Protein AF-A0A7V2CNF9-F1 (afdb_monomer_lite)

Secondary structure (DSSP, 8-state):
--PPPTHHHHHHHHHHHTTS-PPP----------HHHHHHHHHHHHHHHHHHHHHHHHHHHHHHHHHHHHHHHHHHHHHHHSS--S---S--TTS-TT--S----HHHHHHHHH-SSPEEEEEPPPB--SSS--EEEEEEEETTEEEEEEEEHHHHHHHHHHHHHHHHHHHHHHHTSPP---

Radius of gyration: 37.61 Å; chains: 1; bounding box: 108×57×98 Å

Foldseek 3Di:
DDDDDPPVVVVVVVVVVVPPDPDPPPPPPPPPPPVVNVVVVVVVVVVVVVVLQVVLVVLVVVQVVLVVVVQVVQLVVCVVVVHFDAAPPDDDPPR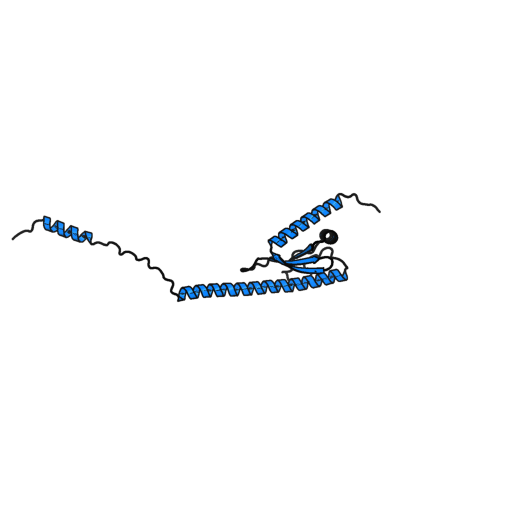PPQFWDFADHPLLRVVQVVDQDWAFGTWTPFRDRPPDAIWIWTWTDHNSHTDTDTDHPVVCVVSVVVSVVVSVVVVCVVVPDDDDDD

Sequence (182 aa):
MSQRPPEVQRELRSRRTRRQASPPPRRPRERRLSGATAATIVGAIALCVLVTWRRDKGEREYYRVSMEACRAQLQERLDRAGFLPPRVYRQPNGWPRSLPQHFIDSAGRLLVDRLPQPVLVAYSQLIRQFLRSHGHYVILLEGKRLTLEWWSGGKVERVWGEQQRLIEELSEQTFSRPPRLP

pLDDT: mean 75.81, std 15.36, range [44.84, 95.56]

Structure (mmCIF, N/CA/C/O backbone):
data_AF-A0A7V2CNF9-F1
#
_entry.id   AF-A0A7V2CNF9-F1
#
loop_
_atom_site.group_PDB
_atom_site.id
_atom_site.type_symbol
_atom_site.label_atom_id
_atom_site.label_alt_id
_atom_site.label_comp_id
_atom_site.label_asym_id
_atom_site.label_entity_id
_atom_site.label_seq_id
_atom_site.pdbx_PDB_ins_code
_atom_site.Cartn_x
_atom_site.Cartn_y
_atom_site.Cartn_z
_atom_site.occupancy
_atom_site.B_iso_or_equiv
_atom_site.auth_seq_id
_atom_site.auth_comp_id
_atom_site.auth_asym_id
_atom_site.auth_atom_id
_atom_site.pdbx_PDB_model_num
ATOM 1 N N . MET A 1 1 ? 88.987 32.307 -59.196 1.00 49.06 1 MET A N 1
ATOM 2 C CA . MET A 1 1 ? 88.363 31.600 -58.053 1.00 49.06 1 MET A CA 1
ATOM 3 C C . MET A 1 1 ? 87.709 32.647 -57.164 1.00 49.06 1 MET A C 1
ATOM 5 O O . MET A 1 1 ? 88.421 33.391 -56.511 1.00 49.06 1 MET A O 1
ATOM 9 N N . SER A 1 2 ? 86.381 32.785 -57.226 1.00 50.47 2 SER A N 1
ATOM 10 C CA . SER A 1 2 ? 85.647 33.871 -56.557 1.00 50.47 2 SER A CA 1
ATOM 11 C C . SER A 1 2 ? 84.876 33.305 -55.366 1.00 50.47 2 SER A C 1
ATOM 13 O O . SER A 1 2 ? 83.872 32.614 -55.545 1.00 50.47 2 SER A O 1
ATOM 15 N N . GLN A 1 3 ? 85.380 33.546 -54.156 1.00 53.72 3 GLN A N 1
ATOM 16 C CA . GLN A 1 3 ? 84.714 33.168 -52.910 1.00 53.72 3 GLN A CA 1
ATOM 17 C C . GLN A 1 3 ? 83.503 34.087 -52.700 1.00 53.72 3 GLN A C 1
ATOM 19 O O . GLN A 1 3 ? 83.633 35.309 -52.706 1.00 53.72 3 GLN A O 1
ATOM 24 N N . ARG A 1 4 ? 82.304 33.504 -52.581 1.00 49.50 4 ARG A N 1
ATOM 25 C CA . ARG A 1 4 ? 81.077 34.267 -52.313 1.00 49.50 4 ARG A CA 1
ATOM 26 C C . ARG A 1 4 ? 81.075 34.762 -50.857 1.00 49.50 4 ARG A C 1
ATOM 28 O O . ARG A 1 4 ? 81.443 33.988 -49.974 1.00 49.50 4 ARG A O 1
ATOM 35 N N . PRO A 1 5 ? 80.639 36.007 -50.603 1.00 56.78 5 PRO A N 1
ATOM 36 C CA . PRO A 1 5 ? 80.685 36.625 -49.283 1.00 56.78 5 PRO A CA 1
ATOM 37 C C . PRO A 1 5 ? 79.762 35.926 -48.259 1.00 56.78 5 PRO A C 1
ATOM 39 O O . PRO A 1 5 ? 78.689 35.430 -48.621 1.00 56.78 5 PRO A O 1
ATOM 42 N N . PRO A 1 6 ? 80.156 35.899 -46.969 1.00 58.78 6 PRO A N 1
ATOM 43 C CA . PRO A 1 6 ? 79.508 35.122 -45.904 1.00 58.78 6 PRO A CA 1
ATOM 44 C C . PRO A 1 6 ? 78.108 35.618 -45.497 1.00 58.78 6 PRO A C 1
ATOM 46 O O . PRO A 1 6 ? 77.385 34.912 -44.790 1.00 58.78 6 PRO A O 1
ATOM 49 N N . GLU A 1 7 ? 77.683 36.794 -45.960 1.00 58.38 7 GLU A N 1
ATOM 50 C CA . GLU A 1 7 ? 76.372 37.362 -45.621 1.00 58.38 7 GLU A CA 1
ATOM 51 C C . GLU A 1 7 ? 75.212 36.669 -46.352 1.00 58.38 7 GLU A C 1
ATOM 53 O O . GLU A 1 7 ? 74.164 36.422 -45.754 1.00 58.38 7 GLU A O 1
ATOM 58 N N . VAL A 1 8 ? 75.428 36.200 -47.587 1.00 56.31 8 VAL A N 1
ATOM 59 C CA . VAL A 1 8 ? 74.383 35.519 -48.380 1.00 56.31 8 VAL A CA 1
ATOM 60 C C . VAL A 1 8 ? 74.044 34.131 -47.808 1.00 56.31 8 VAL A C 1
ATOM 62 O O . VAL A 1 8 ? 72.923 33.637 -47.942 1.00 56.31 8 VAL A O 1
ATOM 65 N N . GLN A 1 9 ? 74.985 33.489 -47.105 1.00 54.22 9 GLN A N 1
ATOM 66 C CA . GLN A 1 9 ? 74.741 32.193 -46.461 1.00 54.22 9 GLN A CA 1
ATOM 67 C C . GLN A 1 9 ? 73.954 32.306 -45.145 1.00 54.22 9 GLN A C 1
ATOM 69 O O . GLN A 1 9 ? 73.241 31.362 -44.783 1.00 54.22 9 GLN A O 1
ATOM 74 N N . ARG A 1 10 ? 74.025 33.446 -44.440 1.00 55.50 10 ARG A N 1
ATOM 75 C CA . ARG A 1 10 ? 73.232 33.675 -43.217 1.00 55.50 10 ARG A CA 1
ATOM 76 C C . ARG A 1 10 ? 71.750 33.892 -43.525 1.00 55.50 10 ARG A C 1
ATOM 78 O O . ARG A 1 10 ? 70.903 33.382 -42.792 1.00 55.50 10 ARG A O 1
ATOM 85 N N . GLU A 1 11 ? 71.427 34.536 -44.642 1.00 54.00 11 GLU A N 1
ATOM 86 C CA . GLU A 1 11 ? 70.037 34.815 -45.023 1.00 54.00 11 GLU A CA 1
ATOM 87 C C . GLU A 1 11 ? 69.278 33.574 -45.534 1.00 54.00 11 GLU A C 1
ATOM 89 O O . GLU A 1 11 ? 68.082 33.400 -45.289 1.00 54.00 11 GLU A O 1
ATOM 94 N N . LEU A 1 12 ? 69.981 32.630 -46.169 1.00 53.31 12 LEU A N 1
ATOM 95 C CA . LEU A 1 12 ? 69.382 31.361 -46.602 1.00 53.31 12 LEU A CA 1
ATOM 96 C C . LEU A 1 12 ? 69.139 30.380 -45.441 1.00 53.31 12 LEU A C 1
ATOM 98 O O . LEU A 1 12 ? 68.253 29.525 -45.537 1.00 53.31 12 LEU A O 1
ATOM 102 N N . ARG A 1 13 ? 69.863 30.511 -44.319 1.00 53.16 13 ARG A N 1
ATOM 103 C CA . ARG A 1 13 ? 69.620 29.703 -43.109 1.00 53.16 13 ARG A CA 1
ATOM 104 C C . ARG A 1 13 ? 68.413 30.188 -42.303 1.00 53.16 13 ARG A C 1
ATOM 106 O O . ARG A 1 13 ? 67.667 29.346 -41.809 1.00 53.16 13 ARG A O 1
ATOM 113 N N . SER A 1 14 ? 68.152 31.495 -42.231 1.00 51.50 14 SER A N 1
ATOM 114 C CA . SER A 1 14 ? 67.004 32.036 -41.479 1.00 51.50 14 SER A CA 1
ATOM 115 C C . SER A 1 14 ? 65.649 31.786 -42.159 1.00 51.50 14 SER A C 1
ATOM 117 O O . SER A 1 14 ? 64.625 31.668 -41.485 1.00 51.50 14 SER A O 1
ATOM 119 N N . ARG A 1 15 ? 65.619 31.607 -43.489 1.00 50.75 15 ARG A N 1
ATOM 120 C CA . ARG A 1 15 ? 64.391 31.219 -44.213 1.00 50.75 15 ARG A CA 1
ATOM 121 C C . ARG A 1 15 ? 64.038 29.735 -44.091 1.00 50.75 15 ARG A C 1
ATOM 123 O O . ARG A 1 15 ? 62.881 29.375 -44.309 1.00 50.75 15 ARG A O 1
ATOM 130 N N . ARG A 1 16 ? 64.989 28.869 -43.722 1.00 49.81 16 ARG A N 1
ATOM 131 C CA . ARG A 1 16 ? 64.749 27.420 -43.592 1.00 49.81 16 ARG A CA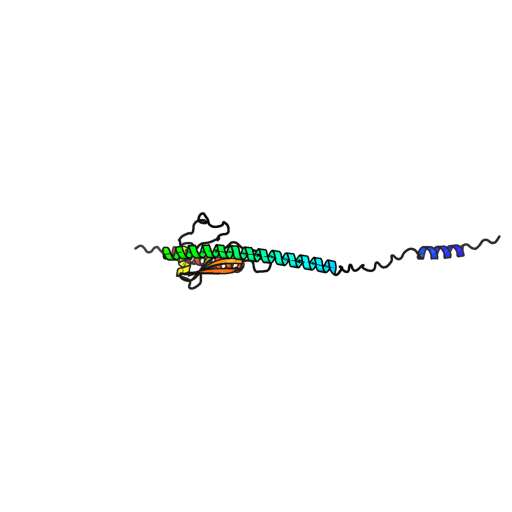 1
ATOM 132 C C . ARG A 1 16 ? 64.220 27.012 -42.216 1.00 49.81 16 ARG A C 1
ATOM 134 O O . ARG A 1 16 ? 63.474 26.045 -42.135 1.00 49.81 16 ARG A O 1
ATOM 141 N N . THR A 1 17 ? 64.512 27.775 -41.164 1.00 51.72 17 THR A N 1
ATOM 142 C CA . THR A 1 17 ? 64.001 27.514 -39.805 1.00 51.72 17 THR A CA 1
ATOM 143 C C . THR A 1 17 ? 62.637 28.146 -39.520 1.00 51.72 17 THR A C 1
ATOM 145 O O . THR A 1 17 ? 61.954 27.711 -38.601 1.00 51.72 17 THR A O 1
ATOM 148 N N . ARG A 1 18 ? 62.155 29.089 -40.345 1.00 48.50 18 ARG A N 1
ATOM 149 C CA . ARG A 1 18 ? 60.800 29.669 -40.200 1.00 48.50 18 ARG A CA 1
ATOM 150 C C . ARG A 1 18 ? 59.683 28.860 -40.879 1.00 48.50 18 ARG A C 1
ATOM 152 O O . ARG A 1 18 ? 58.518 29.235 -40.809 1.00 48.50 18 ARG A O 1
ATOM 159 N N . ARG A 1 19 ? 60.027 27.745 -41.533 1.00 47.88 19 ARG A N 1
ATOM 160 C CA . ARG A 1 19 ? 59.085 26.771 -42.120 1.00 47.88 19 ARG A CA 1
ATOM 161 C C . ARG A 1 19 ? 59.005 25.466 -41.319 1.00 47.88 19 ARG A C 1
ATOM 163 O O . ARG A 1 19 ? 58.589 24.444 -41.853 1.00 47.88 19 ARG A O 1
ATOM 170 N N . GLN A 1 20 ? 59.382 25.483 -40.042 1.00 53.66 20 GLN A N 1
ATOM 171 C CA . GLN A 1 20 ? 59.092 24.381 -39.130 1.00 53.66 20 GLN A CA 1
ATOM 172 C C . GLN A 1 20 ? 57.792 24.658 -38.372 1.00 53.66 20 GLN A C 1
ATOM 174 O O . GLN A 1 20 ? 57.751 25.364 -37.373 1.00 53.66 20 GLN A O 1
ATOM 179 N N . ALA A 1 21 ? 56.736 24.066 -38.930 1.00 57.69 21 ALA A N 1
ATOM 180 C CA . ALA A 1 21 ? 55.603 23.489 -38.223 1.00 57.69 21 ALA A CA 1
ATOM 181 C C . ALA A 1 21 ? 54.823 24.413 -37.277 1.00 57.69 21 ALA A C 1
ATOM 183 O O . ALA A 1 21 ? 54.794 24.218 -36.064 1.00 57.69 21 ALA A O 1
ATOM 184 N N . SER A 1 22 ? 54.028 25.313 -37.854 1.00 55.97 22 SER A N 1
ATOM 185 C CA . SER A 1 22 ? 52.709 25.555 -37.266 1.00 55.97 22 SER A CA 1
ATOM 186 C C . SER A 1 22 ? 51.961 24.211 -37.273 1.00 55.97 22 SER A C 1
ATOM 188 O O . SER A 1 22 ? 51.800 23.641 -38.359 1.00 55.97 22 SER A O 1
ATOM 190 N N . PRO A 1 23 ? 51.548 23.647 -36.120 1.00 64.56 23 PRO A N 1
ATOM 191 C CA . PRO A 1 23 ? 50.702 22.463 -36.136 1.00 64.56 23 PRO A CA 1
ATOM 192 C C . PRO A 1 23 ? 49.441 22.810 -36.940 1.00 64.56 23 PRO A C 1
ATOM 194 O O . PRO A 1 23 ? 48.911 23.913 -36.775 1.00 64.56 23 PRO A O 1
ATOM 197 N N . PRO A 1 24 ? 48.966 21.929 -37.839 1.00 65.88 24 PRO A N 1
ATOM 198 C CA . PRO A 1 24 ? 47.737 22.200 -38.571 1.00 65.88 24 PRO A CA 1
ATOM 199 C C . PRO A 1 24 ? 46.629 22.498 -37.554 1.00 65.88 24 PRO A C 1
ATOM 201 O O . PRO A 1 24 ? 46.595 21.834 -36.509 1.00 65.88 24 PRO A O 1
ATOM 204 N N . PRO A 1 25 ? 45.728 23.467 -37.813 1.00 61.78 25 PRO A N 1
ATOM 205 C CA . PRO A 1 25 ? 44.586 23.680 -36.942 1.00 61.78 25 PRO A CA 1
ATOM 206 C C . PRO A 1 25 ? 43.861 22.341 -36.843 1.00 61.78 25 PRO A C 1
ATOM 208 O O . PRO A 1 25 ? 43.339 21.828 -37.837 1.00 61.78 25 PRO A O 1
ATOM 211 N N . ARG A 1 26 ? 43.896 21.732 -35.651 1.00 57.84 26 ARG A N 1
ATOM 212 C CA . ARG A 1 26 ? 43.083 20.564 -35.331 1.00 57.84 26 ARG A CA 1
ATOM 213 C C . ARG A 1 26 ? 41.650 21.053 -35.435 1.00 57.84 26 ARG A C 1
ATOM 215 O O . ARG A 1 26 ? 41.108 21.576 -34.467 1.00 57.84 26 ARG A O 1
ATOM 222 N N . ARG A 1 27 ? 41.062 20.940 -36.631 1.00 57.28 27 ARG A N 1
ATOM 223 C CA . ARG A 1 27 ? 39.622 21.089 -36.815 1.00 57.28 27 ARG A CA 1
ATOM 224 C C . ARG A 1 27 ? 39.003 20.226 -35.720 1.00 57.28 27 ARG A C 1
ATOM 226 O O . ARG A 1 27 ? 39.379 19.048 -35.653 1.00 57.28 27 ARG A O 1
ATOM 233 N N . PRO A 1 28 ? 38.160 20.778 -34.831 1.00 56.38 28 PRO A N 1
ATOM 234 C CA . PRO A 1 28 ? 37.438 19.949 -33.891 1.00 56.38 28 PRO A CA 1
ATOM 235 C C . PRO A 1 28 ? 36.722 18.923 -34.756 1.00 56.38 28 PRO A C 1
ATOM 237 O O . PRO A 1 28 ? 35.895 19.260 -35.602 1.00 56.38 28 PRO A O 1
ATOM 240 N N . ARG A 1 29 ? 37.173 17.671 -34.658 1.00 56.19 29 ARG A N 1
ATOM 241 C CA . ARG A 1 29 ? 36.546 16.541 -35.321 1.00 56.19 29 ARG A CA 1
ATOM 242 C C . ARG A 1 29 ? 35.253 16.390 -34.542 1.00 56.19 29 ARG A C 1
ATOM 244 O O . ARG A 1 29 ? 35.217 15.659 -33.557 1.00 56.19 29 ARG A O 1
ATOM 251 N N . GLU A 1 30 ? 34.255 17.199 -34.899 1.00 58.31 30 GLU A N 1
ATOM 252 C CA . GLU A 1 30 ? 32.887 17.044 -34.447 1.00 58.31 30 GLU A CA 1
ATOM 253 C C . GLU A 1 30 ? 32.563 15.595 -34.758 1.00 58.31 30 GLU A C 1
ATOM 255 O O . GLU A 1 30 ? 32.386 15.207 -35.916 1.00 58.31 30 GLU A O 1
ATOM 260 N N . ARG A 1 31 ? 32.616 14.756 -33.722 1.00 60.28 31 ARG A N 1
ATOM 261 C CA . ARG A 1 31 ? 32.135 13.388 -33.772 1.00 60.28 31 ARG A CA 1
ATOM 262 C C . ARG A 1 31 ? 30.631 13.526 -33.914 1.00 60.28 31 ARG A C 1
ATOM 264 O O . ARG A 1 31 ? 29.900 13.436 -32.935 1.00 60.28 31 ARG A O 1
ATOM 271 N N . ARG A 1 32 ? 30.182 13.828 -35.132 1.00 59.34 32 ARG A N 1
ATOM 272 C CA . ARG A 1 32 ? 28.796 13.677 -35.533 1.00 59.34 32 ARG A CA 1
ATOM 273 C C . ARG A 1 32 ? 28.531 12.194 -35.360 1.00 59.34 32 ARG A C 1
ATOM 275 O O . ARG A 1 32 ? 28.965 11.385 -36.178 1.00 59.34 32 ARG A O 1
ATOM 282 N N . LEU A 1 33 ? 27.954 11.850 -34.210 1.00 62.28 33 LEU A N 1
ATOM 283 C CA . LEU A 1 33 ? 27.346 10.552 -33.976 1.00 62.28 33 LEU A CA 1
ATOM 284 C C . LEU A 1 33 ? 26.527 10.268 -35.226 1.00 62.28 33 LEU A C 1
ATOM 286 O O . LEU A 1 33 ? 25.683 11.081 -35.611 1.00 62.28 33 LEU A O 1
ATOM 290 N N . SER A 1 34 ? 26.864 9.189 -35.928 1.00 74.50 34 SER A N 1
ATOM 291 C CA . SER A 1 34 ? 26.099 8.815 -37.106 1.00 74.50 34 SER A CA 1
ATOM 292 C C . SER A 1 34 ? 24.642 8.650 -36.673 1.00 74.50 34 SER A C 1
ATOM 294 O O . SER A 1 34 ? 24.368 8.243 -35.539 1.00 74.50 34 SER A O 1
ATOM 296 N N . GLY A 1 35 ? 23.693 8.966 -37.559 1.00 76.56 35 GLY A N 1
ATOM 297 C CA . GLY A 1 35 ? 22.269 8.780 -37.258 1.00 76.56 35 GLY A CA 1
ATOM 298 C C . GLY A 1 35 ? 21.965 7.362 -36.755 1.00 76.56 35 GLY A C 1
ATOM 299 O O . GLY A 1 35 ? 21.107 7.185 -35.899 1.00 76.56 35 GLY A O 1
ATOM 300 N N . ALA A 1 36 ? 22.756 6.373 -37.189 1.00 80.50 36 ALA A N 1
ATOM 301 C CA . ALA A 1 36 ? 22.718 5.005 -36.690 1.00 80.50 36 ALA A CA 1
ATOM 302 C C . ALA A 1 36 ? 23.080 4.885 -35.197 1.00 80.50 36 ALA A C 1
ATOM 304 O O . ALA A 1 36 ? 22.341 4.243 -34.458 1.00 80.50 36 ALA A O 1
ATOM 305 N N . THR A 1 37 ? 24.162 5.512 -34.716 1.00 83.81 37 THR A N 1
ATOM 306 C CA . THR A 1 37 ? 24.515 5.479 -33.283 1.00 83.81 37 THR A CA 1
ATOM 307 C C . THR A 1 37 ? 23.492 6.222 -32.423 1.00 83.81 37 THR A C 1
ATOM 309 O O . THR A 1 37 ? 23.174 5.784 -31.321 1.00 83.81 37 THR A O 1
ATOM 312 N N . ALA A 1 38 ? 22.939 7.331 -32.919 1.00 84.62 38 ALA A N 1
ATOM 313 C CA . ALA A 1 38 ? 21.859 8.022 -32.218 1.00 84.62 38 ALA A CA 1
ATOM 314 C C . ALA A 1 38 ? 20.597 7.142 -32.128 1.00 84.62 38 ALA A C 1
ATOM 316 O O . ALA A 1 38 ? 20.008 7.018 -31.055 1.00 84.62 38 ALA A O 1
ATOM 317 N N . ALA A 1 39 ? 20.225 6.468 -33.221 1.00 89.56 39 ALA A N 1
ATOM 318 C CA . ALA A 1 39 ? 19.080 5.564 -33.258 1.00 89.56 39 ALA A CA 1
ATOM 319 C C . ALA A 1 39 ? 19.249 4.355 -32.324 1.00 89.56 39 ALA A C 1
ATOM 321 O O . ALA A 1 39 ? 18.296 3.984 -31.640 1.00 89.56 39 ALA A O 1
ATOM 322 N N . THR A 1 40 ? 20.448 3.765 -32.233 1.00 92.50 40 THR A N 1
ATOM 323 C CA . THR A 1 40 ? 20.690 2.652 -31.301 1.00 92.50 40 THR A CA 1
ATOM 324 C C . THR A 1 40 ? 20.604 3.089 -29.843 1.00 92.50 40 THR A C 1
ATOM 326 O O . THR A 1 40 ? 20.007 2.374 -29.041 1.00 92.50 40 THR A O 1
ATOM 329 N N . ILE A 1 41 ? 21.127 4.270 -29.495 1.00 93.50 41 ILE A N 1
ATOM 330 C CA . ILE A 1 41 ? 21.009 4.820 -28.136 1.00 93.50 41 I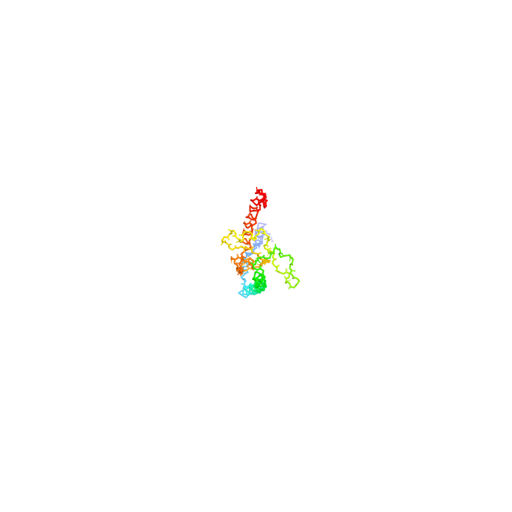LE A CA 1
ATOM 331 C C . ILE A 1 41 ? 19.538 5.048 -27.776 1.00 93.50 41 ILE A C 1
ATOM 333 O O . ILE A 1 41 ? 19.089 4.603 -26.721 1.00 93.50 41 ILE A O 1
ATOM 337 N N . VAL A 1 42 ? 18.768 5.689 -28.658 1.00 94.12 42 VAL A N 1
ATOM 338 C CA . VAL A 1 42 ? 17.335 5.932 -28.428 1.00 94.12 42 VAL A CA 1
ATOM 339 C C . VAL A 1 42 ? 16.569 4.614 -28.305 1.00 94.12 42 VAL A C 1
ATOM 341 O O . VAL A 1 42 ? 15.766 4.462 -27.386 1.00 94.12 42 VAL A O 1
ATOM 344 N N . GLY A 1 43 ? 16.851 3.639 -29.173 1.00 95.56 43 GLY A N 1
ATOM 345 C CA . GLY A 1 43 ? 16.244 2.309 -29.111 1.00 95.56 43 GLY A CA 1
ATOM 346 C C . GLY A 1 43 ? 16.550 1.581 -27.801 1.00 95.56 43 GLY A C 1
ATOM 347 O O . GLY A 1 43 ? 15.646 1.013 -27.190 1.00 95.56 43 GLY A O 1
ATOM 348 N N . ALA A 1 44 ? 17.795 1.652 -27.322 1.00 95.25 44 ALA A N 1
ATOM 349 C CA . ALA A 1 44 ? 18.189 1.069 -26.043 1.00 95.25 44 ALA A CA 1
ATOM 350 C C . ALA A 1 44 ? 17.462 1.733 -24.864 1.00 95.25 44 ALA A C 1
ATOM 352 O O . ALA A 1 44 ? 16.931 1.036 -24.002 1.00 95.25 44 ALA A O 1
ATOM 353 N N . ILE A 1 45 ? 17.370 3.068 -24.847 1.00 94.75 45 ILE A N 1
ATOM 354 C CA . ILE A 1 45 ? 16.627 3.807 -23.814 1.00 94.75 45 ILE A CA 1
ATOM 355 C C . ILE A 1 45 ? 15.145 3.416 -23.836 1.00 94.75 45 ILE A C 1
ATOM 357 O O . ILE A 1 45 ? 14.580 3.106 -22.788 1.00 94.75 45 ILE A O 1
ATOM 361 N N . ALA A 1 46 ? 14.521 3.379 -25.015 1.00 94.00 46 ALA A N 1
ATOM 362 C CA . ALA A 1 46 ? 13.116 3.010 -25.162 1.00 94.00 46 ALA A CA 1
ATOM 363 C C . ALA A 1 46 ? 12.843 1.579 -24.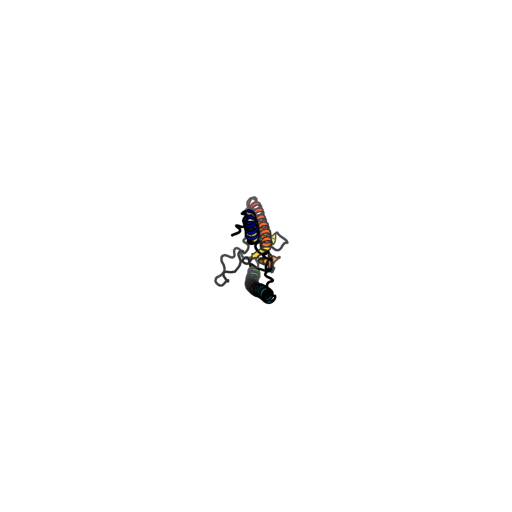676 1.00 94.00 46 ALA A C 1
ATOM 365 O O . ALA A 1 46 ? 11.869 1.346 -23.959 1.00 94.00 46 ALA A O 1
ATOM 366 N N . LEU A 1 47 ? 13.726 0.630 -25.006 1.00 95.44 47 LEU A N 1
ATOM 367 C CA . LEU A 1 47 ? 13.624 -0.746 -24.528 1.00 95.44 47 LEU A CA 1
ATOM 368 C C . LEU A 1 47 ? 13.757 -0.819 -23.002 1.00 95.44 47 LEU A C 1
ATOM 370 O O . LEU A 1 47 ? 12.942 -1.475 -22.355 1.00 95.44 47 LEU A O 1
ATOM 374 N N . CYS A 1 48 ? 14.727 -0.110 -22.419 1.00 93.69 48 CYS A N 1
ATOM 375 C CA . CYS A 1 48 ? 14.891 -0.031 -20.968 1.00 93.69 48 CYS A CA 1
ATOM 376 C C . CYS A 1 48 ? 13.628 0.510 -20.285 1.00 93.69 48 CYS A C 1
ATOM 378 O O . CYS A 1 48 ? 13.146 -0.106 -19.337 1.00 93.69 48 CYS A O 1
ATOM 380 N N . VAL A 1 49 ? 13.057 1.606 -20.794 1.00 91.50 49 VAL A N 1
ATOM 381 C CA . VAL A 1 49 ? 11.813 2.202 -20.274 1.00 91.50 49 VAL A CA 1
ATOM 382 C C . VAL A 1 49 ? 10.631 1.236 -20.397 1.00 91.50 49 VAL A C 1
ATOM 384 O O . VAL A 1 49 ? 9.827 1.118 -19.475 1.00 91.50 49 VAL A O 1
ATOM 387 N N . LEU A 1 50 ? 10.514 0.511 -21.511 1.00 91.94 50 LEU A N 1
ATOM 388 C CA . LEU A 1 50 ? 9.431 -0.453 -21.714 1.00 91.94 50 LEU A CA 1
ATOM 389 C C . LEU A 1 50 ? 9.532 -1.643 -20.749 1.00 91.94 50 LEU A C 1
ATOM 391 O O . LEU A 1 50 ? 8.521 -2.081 -20.194 1.00 91.94 50 LEU A O 1
ATOM 395 N N . VAL A 1 51 ? 10.744 -2.166 -20.547 1.00 92.88 51 VAL A N 1
ATOM 396 C CA . VAL A 1 51 ? 11.002 -3.290 -19.638 1.00 92.88 51 VAL A CA 1
ATOM 397 C C . VAL A 1 51 ? 10.732 -2.884 -18.190 1.00 92.88 51 VAL A C 1
ATOM 399 O O . VAL A 1 51 ? 10.028 -3.614 -17.487 1.00 92.88 51 VAL A O 1
ATOM 402 N N . THR A 1 52 ? 11.215 -1.717 -17.749 1.00 90.50 52 THR A N 1
ATOM 403 C CA . THR A 1 52 ? 10.939 -1.216 -16.392 1.00 90.50 52 THR A CA 1
ATOM 404 C C . THR A 1 52 ? 9.454 -0.952 -16.193 1.00 90.50 52 THR A C 1
ATOM 406 O O . THR A 1 52 ? 8.889 -1.387 -15.195 1.00 90.50 52 THR A O 1
ATOM 409 N N . TRP A 1 53 ? 8.771 -0.362 -17.176 1.00 89.75 53 TRP A N 1
ATOM 410 C CA . TRP A 1 53 ? 7.333 -0.132 -17.083 1.00 89.75 53 TRP A CA 1
ATOM 411 C C . TRP A 1 53 ? 6.526 -1.433 -16.973 1.00 89.75 53 TRP A C 1
ATOM 413 O O . TRP A 1 53 ? 5.608 -1.532 -16.153 1.00 89.75 53 TRP A O 1
ATOM 423 N N . ARG A 1 54 ? 6.860 -2.456 -17.772 1.00 90.81 54 ARG A N 1
ATOM 424 C CA . ARG A 1 54 ? 6.194 -3.765 -17.680 1.00 90.81 54 ARG A CA 1
ATOM 425 C C . ARG A 1 54 ? 6.423 -4.425 -16.326 1.00 90.81 54 ARG A C 1
ATOM 427 O O . ARG A 1 54 ? 5.465 -4.947 -15.754 1.00 90.81 54 ARG A O 1
ATOM 434 N N . ARG A 1 55 ? 7.652 -4.370 -15.809 1.00 89.62 55 ARG A N 1
ATOM 435 C CA . ARG A 1 55 ? 7.985 -4.871 -14.473 1.00 89.62 55 ARG A CA 1
ATOM 436 C C . ARG A 1 55 ? 7.166 -4.157 -13.395 1.00 89.62 55 ARG A C 1
ATOM 438 O O . ARG A 1 55 ? 6.493 -4.826 -12.618 1.00 89.62 55 ARG A O 1
ATOM 445 N N . ASP A 1 56 ? 7.158 -2.826 -13.403 1.00 89.81 56 ASP A N 1
ATOM 446 C CA . ASP A 1 56 ? 6.428 -2.001 -12.432 1.00 89.81 56 ASP A CA 1
ATOM 447 C C . ASP A 1 56 ? 4.925 -2.305 -12.436 1.00 89.81 56 ASP A C 1
ATOM 449 O O . ASP A 1 56 ? 4.287 -2.384 -11.383 1.00 89.81 56 ASP A O 1
ATOM 453 N N . LYS A 1 57 ? 4.342 -2.490 -13.629 1.00 88.50 57 LYS A N 1
ATOM 454 C CA . LYS A 1 57 ? 2.930 -2.860 -13.776 1.00 88.50 57 LYS A CA 1
ATOM 455 C C . LYS A 1 57 ? 2.653 -4.238 -13.170 1.00 88.50 57 LYS A C 1
ATOM 457 O O . LYS A 1 57 ? 1.642 -4.394 -12.490 1.00 88.50 57 LYS A O 1
ATOM 462 N N . GLY A 1 58 ? 3.544 -5.204 -13.399 1.00 88.38 58 GLY A N 1
ATOM 463 C CA . GLY A 1 58 ? 3.448 -6.552 -12.836 1.00 88.38 58 GLY A CA 1
ATOM 464 C C . GLY A 1 58 ? 3.541 -6.560 -11.311 1.00 88.38 58 GLY A C 1
ATOM 465 O O . GLY A 1 58 ? 2.682 -7.143 -10.655 1.00 88.38 58 GLY A O 1
ATOM 466 N N . GLU A 1 59 ? 4.523 -5.857 -10.739 1.00 87.94 59 GLU A N 1
ATOM 467 C CA . GLU A 1 59 ? 4.662 -5.735 -9.282 1.00 87.94 59 GLU A CA 1
ATOM 468 C C . GLU A 1 59 ? 3.418 -5.078 -8.667 1.00 87.94 59 GLU A C 1
ATOM 470 O O . GLU A 1 59 ? 2.843 -5.601 -7.713 1.00 87.94 59 GLU A O 1
ATOM 475 N N . ARG A 1 60 ? 2.932 -3.972 -9.245 1.00 88.81 60 ARG A N 1
ATOM 476 C CA . ARG A 1 60 ? 1.734 -3.287 -8.745 1.00 88.81 60 ARG A CA 1
ATOM 477 C C . ARG A 1 60 ? 0.501 -4.192 -8.760 1.00 88.81 60 ARG A C 1
ATOM 479 O O . ARG A 1 60 ? -0.245 -4.211 -7.787 1.00 88.81 60 ARG A O 1
ATOM 486 N N . GLU A 1 61 ? 0.291 -4.935 -9.840 1.00 90.38 61 GLU A N 1
ATOM 487 C CA . GLU A 1 61 ? -0.840 -5.854 -9.956 1.00 90.38 61 GLU A CA 1
ATOM 488 C C . GLU A 1 61 ? -0.751 -6.996 -8.937 1.00 90.38 61 GLU A C 1
ATOM 490 O O . GLU A 1 61 ? -1.729 -7.285 -8.252 1.00 90.38 61 GLU A O 1
ATOM 495 N N . TYR A 1 62 ? 0.438 -7.578 -8.763 1.00 88.12 62 TYR A N 1
ATOM 496 C CA . TYR A 1 62 ? 0.681 -8.616 -7.763 1.00 88.12 62 TYR A CA 1
ATOM 497 C C . TYR A 1 62 ? 0.318 -8.145 -6.347 1.00 88.12 62 TYR A C 1
ATOM 499 O O . TYR A 1 62 ? -0.396 -8.839 -5.615 1.00 88.12 62 TYR A O 1
ATOM 507 N N . TYR A 1 63 ? 0.764 -6.945 -5.963 1.00 87.25 63 TYR A N 1
ATOM 508 C CA . TYR A 1 63 ? 0.443 -6.386 -4.651 1.00 87.25 63 TYR A CA 1
ATOM 509 C C . TYR A 1 63 ? -1.033 -6.012 -4.522 1.00 87.25 63 TYR A C 1
ATOM 511 O O . TYR A 1 63 ? -1.600 -6.215 -3.451 1.00 87.25 63 TYR A O 1
ATOM 519 N N . ARG A 1 64 ? -1.669 -5.520 -5.594 1.00 90.50 64 ARG A N 1
ATOM 520 C CA . ARG A 1 64 ? -3.109 -5.244 -5.603 1.00 90.50 64 ARG A CA 1
ATOM 521 C C . ARG A 1 64 ? -3.903 -6.502 -5.277 1.00 90.50 64 ARG A C 1
ATOM 523 O O . ARG A 1 64 ? -4.623 -6.507 -4.289 1.00 90.50 64 ARG A O 1
ATOM 530 N N . VAL A 1 65 ? -3.722 -7.566 -6.060 1.00 89.38 65 VAL A N 1
ATOM 531 C CA . VAL A 1 65 ? -4.451 -8.835 -5.894 1.00 89.38 65 VAL A CA 1
ATOM 532 C C . VAL A 1 65 ? -4.196 -9.433 -4.510 1.00 89.38 65 VAL A C 1
ATOM 534 O O . VAL A 1 65 ? -5.127 -9.858 -3.826 1.00 89.38 65 VAL A O 1
ATOM 537 N N . SER A 1 66 ? -2.943 -9.399 -4.048 1.00 85.75 66 SER A N 1
ATOM 538 C CA . SER A 1 66 ? -2.588 -9.876 -2.705 1.00 85.75 66 SER A CA 1
ATOM 539 C C . SER A 1 66 ? -3.318 -9.096 -1.604 1.00 85.75 66 SER A C 1
ATOM 541 O O . SER A 1 66 ? -3.833 -9.686 -0.652 1.00 85.75 66 SER A O 1
ATOM 543 N N . MET A 1 67 ? -3.398 -7.770 -1.733 1.00 86.38 67 MET A N 1
ATOM 544 C CA . MET A 1 67 ? -4.090 -6.916 -0.768 1.00 86.38 67 MET A CA 1
ATOM 545 C C . MET A 1 67 ? -5.619 -6.995 -0.887 1.00 86.38 67 MET A C 1
ATOM 547 O O . MET A 1 67 ? -6.307 -6.850 0.120 1.00 86.38 67 MET A O 1
ATOM 551 N N . GLU A 1 68 ? -6.170 -7.279 -2.068 1.00 88.50 68 GLU A N 1
ATOM 552 C CA . GLU A 1 68 ? -7.600 -7.559 -2.254 1.00 88.50 68 GLU A CA 1
ATOM 553 C C . GLU A 1 68 ? -8.019 -8.832 -1.514 1.00 88.50 68 GLU A C 1
ATOM 555 O O . GLU A 1 68 ? -9.012 -8.812 -0.783 1.00 88.50 68 GLU A O 1
ATOM 560 N N . ALA A 1 69 ? -7.236 -9.909 -1.631 1.00 85.44 69 ALA A N 1
ATOM 561 C CA . ALA A 1 69 ? -7.467 -11.143 -0.881 1.00 85.44 69 ALA A CA 1
ATOM 562 C C . ALA A 1 69 ? -7.397 -10.900 0.635 1.00 85.44 69 ALA A C 1
ATOM 564 O O . ALA A 1 69 ? -8.250 -11.363 1.393 1.00 85.44 69 ALA A O 1
ATOM 565 N N . CYS A 1 70 ? -6.414 -10.110 1.069 1.00 83.75 70 CYS A N 1
ATOM 566 C CA . CYS A 1 70 ? -6.264 -9.687 2.455 1.00 83.75 70 CYS A CA 1
ATOM 567 C C . CYS A 1 70 ? -7.500 -8.919 2.956 1.00 83.75 70 CYS A C 1
ATOM 569 O O . CYS A 1 70 ? -8.093 -9.291 3.969 1.00 83.75 70 CYS A O 1
ATOM 571 N N . ARG A 1 71 ? -7.942 -7.898 2.209 1.00 88.12 71 ARG A N 1
ATOM 572 C CA . ARG A 1 71 ? -9.149 -7.112 2.503 1.00 88.12 71 ARG A CA 1
ATOM 573 C C . ARG A 1 71 ? -10.386 -7.996 2.622 1.00 88.12 71 ARG A C 1
ATOM 575 O O . ARG A 1 71 ? -11.148 -7.825 3.566 1.00 88.12 71 ARG A O 1
ATOM 582 N N . ALA A 1 72 ? -10.579 -8.933 1.694 1.00 87.06 72 ALA A N 1
ATOM 583 C CA . ALA A 1 72 ? -11.728 -9.835 1.705 1.00 87.06 72 ALA A CA 1
ATOM 584 C C . ALA A 1 72 ? -11.751 -10.716 2.964 1.00 87.06 72 ALA A C 1
ATOM 586 O O . ALA A 1 72 ? -12.773 -10.788 3.641 1.00 87.06 72 ALA A O 1
ATOM 587 N N . GLN A 1 73 ? -10.613 -11.310 3.335 1.00 83.88 73 GLN A N 1
ATOM 588 C CA . GLN A 1 73 ? -10.509 -12.119 4.556 1.00 83.88 73 GLN A CA 1
ATOM 589 C C . GLN A 1 73 ? -10.752 -11.297 5.828 1.00 83.88 73 GLN A C 1
ATOM 591 O O . GLN A 1 73 ? -11.340 -11.787 6.791 1.00 83.88 73 GLN A O 1
ATOM 596 N N . LEU A 1 74 ? -10.298 -10.044 5.860 1.00 80.75 74 LEU A N 1
ATOM 597 C CA . LEU A 1 74 ? -10.551 -9.154 6.992 1.00 80.75 74 LEU A CA 1
ATOM 598 C C . LEU A 1 74 ? -12.012 -8.735 7.074 1.00 80.75 74 LEU A C 1
ATOM 600 O O . LEU A 1 74 ? -12.548 -8.692 8.175 1.00 80.75 74 LEU A O 1
ATOM 604 N N . GLN A 1 75 ? -12.644 -8.451 5.934 1.00 86.25 75 GLN A N 1
ATOM 605 C CA . GLN A 1 75 ? -14.064 -8.122 5.882 1.00 86.25 75 GLN A CA 1
ATOM 606 C C . GLN A 1 75 ? -14.888 -9.298 6.399 1.00 86.25 75 GLN A C 1
ATOM 608 O O . GLN A 1 75 ? -15.717 -9.122 7.277 1.00 86.25 75 GLN A O 1
ATOM 613 N N . GLU A 1 76 ? -14.574 -10.518 5.971 1.00 84.25 76 GLU A N 1
ATOM 614 C CA . GLU A 1 76 ? -15.239 -11.715 6.478 1.00 84.25 76 GLU A CA 1
ATOM 615 C C . GLU A 1 76 ? -15.066 -11.879 7.999 1.00 84.25 76 GLU A C 1
ATOM 617 O O . GLU A 1 76 ? -16.011 -12.224 8.709 1.00 84.25 76 GLU A O 1
ATOM 622 N N . ARG A 1 77 ? -13.871 -11.600 8.535 1.00 80.75 77 ARG A N 1
ATOM 623 C CA . ARG A 1 77 ? -13.638 -11.624 9.989 1.00 80.75 77 ARG A CA 1
ATOM 624 C C . ARG A 1 77 ? -14.419 -10.534 10.720 1.00 80.75 77 ARG A C 1
ATOM 626 O O . ARG A 1 77 ? -14.955 -10.820 11.788 1.00 80.75 77 ARG A O 1
ATOM 633 N N . LEU A 1 78 ? -14.485 -9.326 10.159 1.00 81.25 78 LEU A N 1
ATOM 634 C CA . LEU A 1 78 ? -15.303 -8.226 10.676 1.00 81.25 78 LEU A CA 1
ATOM 635 C C . LEU A 1 78 ? -16.779 -8.611 10.726 1.00 81.25 78 LEU A C 1
ATOM 637 O O . LEU A 1 78 ? -17.423 -8.410 11.752 1.00 81.25 78 LEU A O 1
ATOM 641 N N . ASP A 1 79 ? -17.286 -9.200 9.647 1.00 83.56 79 ASP A N 1
ATOM 642 C CA . ASP A 1 79 ? -18.691 -9.567 9.505 1.00 83.56 79 ASP A CA 1
ATOM 643 C C . ASP A 1 79 ? -19.070 -10.692 10.479 1.00 83.56 79 ASP A C 1
ATOM 645 O O . ASP A 1 79 ? -20.112 -10.623 11.127 1.00 83.56 79 ASP A O 1
ATOM 649 N N . ARG A 1 80 ? -18.201 -11.701 10.654 1.00 80.06 80 ARG A N 1
ATOM 650 C CA . ARG A 1 80 ? -18.435 -12.807 11.601 1.00 80.06 80 ARG A CA 1
ATOM 651 C C . ARG A 1 80 ? -18.322 -12.385 13.065 1.00 80.06 80 ARG A C 1
ATOM 653 O O . ARG A 1 80 ? -19.110 -12.836 13.888 1.00 80.06 80 ARG A O 1
ATOM 660 N N . ALA A 1 81 ? -17.312 -11.585 13.409 1.00 74.12 81 ALA A N 1
ATOM 661 C CA . ALA A 1 81 ? -17.067 -11.170 14.792 1.00 74.12 81 ALA A CA 1
ATOM 662 C C . ALA A 1 81 ? -17.907 -9.951 15.205 1.00 74.12 81 ALA A C 1
ATOM 664 O O . ALA A 1 81 ? -17.905 -9.576 16.376 1.00 74.12 81 ALA A O 1
ATOM 665 N N . GLY A 1 82 ? -18.568 -9.295 14.245 1.00 69.06 82 GLY A N 1
ATOM 666 C CA . GLY A 1 82 ? -19.251 -8.018 14.433 1.00 69.06 82 GLY A CA 1
ATOM 667 C C . GLY A 1 82 ? -18.310 -6.847 14.741 1.00 69.06 82 GLY A C 1
ATOM 668 O O . GLY A 1 82 ? -18.794 -5.766 15.073 1.00 69.06 82 GLY A O 1
ATOM 669 N N . PHE A 1 83 ? -16.984 -7.046 14.680 1.00 67.88 83 PHE A N 1
ATOM 670 C CA . PHE A 1 83 ? -15.994 -6.053 15.097 1.00 67.88 83 PHE A CA 1
ATOM 671 C C . PHE A 1 83 ? -14.568 -6.349 14.601 1.00 67.88 83 PHE A C 1
ATOM 673 O O . PHE A 1 83 ? -14.225 -7.491 14.285 1.00 67.88 83 PHE A O 1
ATOM 680 N N . LEU A 1 84 ? -13.722 -5.306 14.539 1.00 66.25 84 LEU A N 1
ATOM 681 C CA . LEU A 1 84 ? -12.290 -5.404 14.190 1.00 66.25 84 LEU A CA 1
ATOM 682 C C . LEU A 1 84 ? -11.592 -6.402 15.109 1.00 66.25 84 LEU A C 1
ATOM 684 O O . LEU A 1 84 ? -11.869 -6.317 16.286 1.00 66.25 84 LEU A O 1
ATOM 688 N N . PRO A 1 85 ? -10.684 -7.294 14.675 1.00 58.16 85 PRO A N 1
ATOM 689 C CA . PRO A 1 85 ? -9.959 -8.217 15.566 1.00 58.16 85 PRO A CA 1
ATOM 690 C C . PRO A 1 85 ? -8.937 -7.513 16.503 1.00 58.16 85 PRO A C 1
ATOM 692 O O . PRO A 1 85 ? -8.490 -6.423 16.164 1.00 58.16 85 PRO A O 1
ATOM 695 N N . PRO A 1 86 ? -8.592 -8.062 17.701 1.00 53.44 86 PRO A N 1
ATOM 696 C CA . PRO A 1 86 ? -7.966 -7.264 18.788 1.00 53.44 86 PRO A CA 1
ATOM 697 C C . PRO A 1 86 ? -6.502 -6.985 18.610 1.00 53.44 86 PRO A C 1
ATOM 699 O O . PRO A 1 86 ? -5.999 -5.975 19.083 1.00 53.44 86 PRO A O 1
ATOM 702 N N . ARG A 1 87 ? -5.858 -7.922 17.940 1.00 55.22 87 ARG A N 1
ATOM 703 C CA . ARG A 1 87 ? -4.481 -7.924 17.499 1.00 55.22 87 ARG A CA 1
ATOM 704 C C . ARG A 1 87 ? -4.463 -8.992 16.431 1.00 55.22 87 ARG A C 1
ATOM 706 O O . ARG A 1 87 ? -4.726 -10.158 16.734 1.00 55.22 87 ARG A O 1
ATOM 713 N N . VAL A 1 88 ? -4.174 -8.629 15.190 1.00 48.78 88 VAL A N 1
ATOM 714 C CA . VAL A 1 88 ? -3.790 -9.654 14.220 1.00 48.78 88 VAL A CA 1
ATOM 715 C C . VAL A 1 88 ? -2.316 -9.934 14.482 1.00 48.78 88 VAL A C 1
ATOM 717 O O . VAL A 1 88 ? -1.425 -9.321 13.903 1.00 48.78 88 VAL A O 1
ATOM 720 N N . TYR A 1 89 ? -2.068 -10.825 15.445 1.00 44.84 89 TYR A N 1
ATOM 721 C CA . TYR A 1 89 ? -0.770 -11.470 15.599 1.00 44.84 89 TYR A CA 1
ATOM 722 C C . TYR A 1 89 ? -0.361 -12.077 14.257 1.00 44.84 89 TYR A C 1
ATOM 724 O O . TYR A 1 89 ? -1.211 -12.677 13.604 1.00 44.84 89 TYR A O 1
ATOM 732 N N . ARG A 1 90 ? 0.924 -11.885 13.907 1.00 48.44 90 ARG A N 1
ATOM 733 C CA . ARG A 1 90 ? 1.745 -12.579 12.892 1.00 48.44 90 ARG A CA 1
ATOM 734 C C . ARG A 1 90 ? 0.976 -13.195 11.721 1.00 48.44 90 ARG A C 1
ATOM 736 O O . ARG A 1 90 ? 0.212 -14.126 11.938 1.00 48.44 90 ARG A O 1
ATOM 743 N N . GLN A 1 91 ? 1.306 -12.746 10.499 1.00 51.31 91 GLN A N 1
ATOM 744 C CA . GLN A 1 91 ? 0.982 -13.393 9.213 1.00 51.31 91 GLN A CA 1
ATOM 745 C C . GLN A 1 91 ? 0.472 -14.834 9.413 1.00 51.31 91 GLN A C 1
ATOM 747 O O . GLN A 1 91 ? 1.283 -15.705 9.741 1.00 51.31 91 GLN A O 1
ATOM 752 N N . PRO A 1 92 ? -0.848 -15.087 9.299 1.00 48.41 92 PRO A N 1
ATOM 753 C CA . PRO A 1 92 ? -1.376 -16.439 9.384 1.00 48.41 92 PRO A CA 1
ATOM 754 C C . PRO A 1 92 ? -0.598 -17.333 8.420 1.00 48.41 92 PRO A C 1
ATOM 756 O O . PRO A 1 92 ? -0.298 -16.906 7.301 1.00 48.41 92 PRO A O 1
ATOM 759 N N . ASN A 1 93 ? -0.254 -18.550 8.843 1.00 49.25 93 ASN A N 1
ATOM 760 C CA . ASN A 1 93 ? 0.444 -19.510 7.988 1.00 49.25 93 ASN A CA 1
ATOM 761 C C . ASN A 1 93 ? -0.261 -19.585 6.619 1.00 49.25 93 ASN A C 1
ATOM 763 O O . ASN A 1 93 ? -1.448 -19.899 6.555 1.00 49.25 93 ASN A O 1
ATOM 767 N N . GLY A 1 94 ? 0.454 -19.238 5.543 1.00 54.00 94 GLY A N 1
ATOM 768 C CA . GLY A 1 94 ? -0.083 -19.183 4.175 1.00 54.00 94 GLY A CA 1
ATOM 769 C C . GLY A 1 94 ? -0.234 -17.781 3.572 1.00 54.00 94 GLY A C 1
ATOM 770 O O . GLY A 1 94 ? -0.508 -17.665 2.381 1.00 54.00 94 GLY A O 1
ATOM 771 N N . TRP A 1 95 ? -0.020 -16.709 4.338 1.00 56.75 95 TRP A N 1
ATOM 772 C CA . TRP A 1 95 ? 0.032 -15.353 3.787 1.00 56.75 95 TRP A CA 1
ATOM 773 C C . TRP A 1 95 ? 1.386 -15.127 3.089 1.00 56.75 95 TRP A C 1
ATOM 775 O O . TRP A 1 95 ? 2.423 -15.393 3.705 1.00 56.75 95 TRP A O 1
ATOM 785 N N . PRO A 1 96 ? 1.440 -14.661 1.822 1.00 54.12 96 PRO A N 1
ATOM 786 C CA . PRO A 1 96 ? 2.710 -14.323 1.191 1.00 54.12 96 PRO A CA 1
ATOM 787 C C . PRO A 1 96 ? 3.501 -13.341 2.062 1.00 54.12 96 PRO A C 1
ATOM 789 O O . PRO A 1 96 ? 2.946 -12.372 2.573 1.00 54.12 96 PRO A O 1
ATOM 792 N N . ARG A 1 97 ? 4.814 -13.571 2.217 1.00 58.16 97 ARG A N 1
ATOM 793 C CA . ARG A 1 97 ? 5.716 -12.754 3.064 1.00 58.16 97 ARG A CA 1
ATOM 794 C C . ARG A 1 97 ? 5.663 -11.249 2.759 1.00 58.16 97 ARG A C 1
ATOM 796 O O . ARG A 1 97 ? 6.078 -10.444 3.585 1.00 58.16 97 ARG A O 1
ATOM 803 N N . SER A 1 98 ? 5.139 -10.884 1.591 1.00 55.84 98 SER A N 1
ATOM 804 C CA . SER A 1 98 ? 4.888 -9.524 1.115 1.00 55.84 98 SER A CA 1
ATOM 805 C C . SER A 1 98 ? 3.651 -8.828 1.728 1.00 55.84 98 SER A C 1
ATOM 807 O O . SER A 1 98 ? 3.354 -7.699 1.339 1.00 55.84 98 SER A O 1
ATOM 809 N N . LEU A 1 99 ? 2.919 -9.472 2.650 1.00 61.16 99 LEU A N 1
ATOM 810 C CA . LEU A 1 99 ? 1.673 -8.980 3.271 1.00 61.16 99 LEU A CA 1
ATOM 811 C C . LEU A 1 99 ? 1.884 -8.182 4.583 1.00 61.16 99 LEU A C 1
ATOM 813 O O . LEU A 1 99 ? 2.967 -8.248 5.170 1.00 61.16 99 LEU A O 1
ATOM 817 N N . PRO A 1 100 ? 0.874 -7.387 5.006 1.00 61.06 100 PRO A N 1
ATOM 818 C CA . PRO A 1 100 ? 1.029 -5.973 5.344 1.00 61.06 100 PRO A CA 1
ATOM 819 C C . PRO A 1 100 ? 1.587 -5.707 6.739 1.00 61.06 100 PRO A C 1
ATOM 821 O O . PRO A 1 100 ? 1.514 -6.541 7.639 1.00 61.06 100 PRO A O 1
ATOM 824 N N . GLN A 1 101 ? 2.129 -4.498 6.897 1.00 66.69 101 GLN A N 1
ATOM 825 C CA . GLN A 1 101 ? 2.852 -4.088 8.099 1.00 66.69 101 GLN A CA 1
ATOM 826 C C . GLN A 1 101 ? 1.957 -3.749 9.290 1.00 66.69 101 GLN A C 1
ATOM 828 O O . GLN A 1 101 ? 2.476 -3.722 10.400 1.00 66.69 101 GLN A O 1
ATOM 833 N N . HIS A 1 102 ? 0.646 -3.539 9.121 1.00 58.91 102 HIS A N 1
ATOM 834 C CA . HIS A 1 102 ? -0.204 -3.285 10.283 1.00 58.91 102 HIS A CA 1
ATOM 835 C C . HIS A 1 102 ? -1.635 -3.788 10.171 1.00 58.91 102 HIS A C 1
ATOM 837 O O . HIS A 1 102 ? -2.160 -3.973 9.084 1.00 58.91 102 HIS A O 1
ATOM 843 N N . PHE A 1 103 ? -2.212 -4.029 11.344 1.00 65.00 103 PHE A N 1
ATOM 844 C CA . PHE A 1 103 ? -3.609 -4.310 11.631 1.00 65.00 103 PHE A CA 1
ATOM 845 C C . PHE A 1 103 ? -3.871 -3.737 13.018 1.00 65.00 103 PHE A C 1
ATOM 847 O O . PHE A 1 103 ? -3.242 -4.170 13.981 1.00 65.00 103 PHE A O 1
ATOM 854 N N . ILE A 1 104 ? -4.724 -2.720 13.070 1.00 65.69 104 ILE A N 1
ATOM 855 C CA . ILE A 1 104 ? -5.136 -1.935 14.243 1.00 65.69 104 ILE A CA 1
ATOM 856 C C . ILE A 1 104 ? -5.211 -2.738 15.560 1.00 65.69 104 ILE A C 1
ATOM 858 O O . ILE A 1 104 ? -5.719 -3.860 15.592 1.00 65.69 104 ILE A O 1
ATOM 862 N N . ASP A 1 105 ? -4.738 -2.131 16.652 1.00 67.00 105 ASP A N 1
ATOM 863 C CA . ASP A 1 105 ? -4.845 -2.660 18.014 1.00 67.00 105 ASP A CA 1
ATOM 864 C C . ASP A 1 105 ? -6.129 -2.194 18.734 1.00 67.00 105 ASP A C 1
ATOM 866 O O . ASP A 1 105 ? -6.995 -1.522 18.169 1.00 67.00 105 ASP A O 1
ATOM 870 N N . SER A 1 106 ? -6.280 -2.553 20.012 1.00 67.06 106 SER A N 1
ATOM 871 C CA . SER A 1 106 ? -7.429 -2.142 20.826 1.00 67.06 106 SER A CA 1
ATOM 872 C C . SER A 1 106 ? -7.628 -0.624 20.906 1.00 67.06 106 SER A C 1
ATOM 874 O O . SER A 1 106 ? -8.769 -0.191 21.049 1.00 67.06 106 SER A O 1
ATOM 876 N N . ALA A 1 107 ? -6.567 0.178 20.798 1.00 67.56 107 ALA A N 1
ATOM 877 C CA . ALA A 1 107 ? -6.659 1.632 20.854 1.00 67.56 107 ALA A CA 1
ATOM 878 C C . ALA A 1 107 ? -7.045 2.230 19.492 1.00 67.56 107 ALA A C 1
ATOM 880 O O . ALA A 1 107 ? -7.916 3.096 19.425 1.00 67.56 107 ALA A O 1
ATOM 881 N N . GLY A 1 108 ? -6.513 1.694 18.391 1.00 70.69 108 GLY A N 1
ATOM 882 C CA . GLY A 1 108 ? -6.941 2.092 17.049 1.00 70.69 108 GLY A CA 1
ATOM 883 C C . GLY A 1 108 ? -8.412 1.750 16.756 1.00 70.69 108 GLY A C 1
ATOM 884 O O . GLY A 1 108 ? -9.051 2.425 15.954 1.00 70.69 108 GLY A O 1
ATOM 885 N N . ARG A 1 109 ? -9.006 0.768 17.450 1.00 74.12 109 ARG A N 1
ATOM 886 C CA . ARG A 1 109 ? -10.463 0.532 17.396 1.00 74.12 109 ARG A CA 1
ATOM 887 C C . ARG A 1 109 ? -11.274 1.652 18.032 1.00 74.12 109 ARG A C 1
ATOM 889 O O . ARG A 1 109 ? -12.278 2.061 17.466 1.00 74.12 109 ARG A O 1
ATOM 896 N N . LEU A 1 110 ? -10.839 2.149 19.190 1.00 73.81 110 LEU A N 1
ATOM 897 C CA . LEU A 1 110 ? -11.501 3.289 19.827 1.00 73.81 110 LEU A CA 1
ATOM 898 C C . LEU A 1 110 ? -11.467 4.508 18.906 1.00 73.81 110 LEU A C 1
ATOM 900 O O . LEU A 1 110 ? -12.423 5.275 18.871 1.00 73.81 110 LEU A O 1
ATOM 904 N N . LEU A 1 111 ? -10.396 4.656 18.125 1.00 78.81 111 LEU A N 1
ATOM 905 C CA . LEU A 1 111 ? -10.312 5.672 17.083 1.00 78.81 111 LEU A CA 1
ATOM 906 C C . LEU A 1 111 ? -11.373 5.512 15.999 1.00 78.81 111 LEU A C 1
ATOM 908 O O . LEU A 1 111 ? -11.974 6.507 15.616 1.00 78.81 111 LEU A O 1
ATOM 912 N N . VAL A 1 112 ? -11.620 4.290 15.529 1.00 80.06 112 VAL A N 1
ATOM 913 C CA . VAL A 1 112 ? -12.659 4.010 14.522 1.00 80.06 112 VAL A CA 1
ATOM 914 C C . VAL A 1 112 ? -14.038 4.428 15.024 1.00 80.06 112 VAL A C 1
ATOM 916 O O . VAL A 1 112 ? -14.806 5.017 14.273 1.00 80.06 112 VAL A O 1
ATOM 919 N N . ASP A 1 113 ? -14.339 4.173 16.297 1.00 78.00 113 ASP A N 1
ATOM 920 C CA . ASP A 1 113 ? -15.630 4.550 16.884 1.00 78.00 113 ASP A CA 1
ATOM 921 C C . ASP A 1 113 ? -15.752 6.065 17.130 1.00 78.00 113 ASP A C 1
ATOM 923 O O . ASP A 1 113 ? -16.856 6.599 17.238 1.00 78.00 113 ASP A O 1
ATOM 927 N N . ARG A 1 114 ? -14.622 6.770 17.262 1.00 78.69 114 ARG A N 1
ATOM 928 C CA . ARG A 1 114 ? -14.560 8.195 17.630 1.00 78.69 114 ARG A CA 1
ATOM 929 C C . ARG A 1 114 ? -14.389 9.123 16.435 1.00 78.69 114 ARG A C 1
ATOM 931 O O . ARG A 1 114 ? -14.787 10.284 16.527 1.00 78.69 114 ARG A O 1
ATOM 938 N N . LEU A 1 115 ? -13.767 8.656 15.356 1.00 79.25 115 LEU A N 1
ATOM 939 C CA . LEU A 1 115 ? -13.477 9.470 14.187 1.00 79.25 115 LEU A CA 1
ATOM 940 C C . LEU A 1 115 ? -14.479 9.205 13.061 1.00 79.25 115 LEU A C 1
ATOM 942 O O . LEU A 1 115 ? -14.692 8.058 12.680 1.00 79.25 115 LEU A O 1
ATOM 946 N N . PRO A 1 116 ? -15.020 10.262 12.433 1.00 77.00 116 PRO A N 1
ATOM 947 C CA . PRO A 1 116 ? -15.844 10.121 11.236 1.00 77.00 116 PRO A CA 1
ATOM 948 C C . PRO A 1 116 ? -15.019 9.811 9.974 1.00 77.00 116 PRO A C 1
ATOM 950 O O . PRO A 1 116 ? -15.586 9.656 8.897 1.00 77.00 116 PRO A O 1
ATOM 953 N N . GLN A 1 117 ? -13.687 9.781 10.074 1.00 84.62 117 GLN A N 1
ATOM 954 C CA . GLN A 1 117 ? -12.777 9.623 8.941 1.00 84.62 117 GLN A CA 1
ATOM 955 C C . GLN A 1 117 ? -12.313 8.166 8.791 1.00 84.62 117 GLN A C 1
ATOM 957 O O . GLN A 1 117 ? -12.189 7.467 9.799 1.00 84.62 117 GLN A O 1
ATOM 962 N N . PRO A 1 118 ? -11.989 7.713 7.564 1.00 87.06 118 PRO A N 1
ATOM 963 C CA . PRO A 1 118 ? -11.443 6.380 7.346 1.00 87.06 118 PRO A CA 1
ATOM 964 C C . PRO A 1 118 ? -10.135 6.162 8.114 1.00 87.06 118 PRO A C 1
ATOM 966 O O . PRO A 1 118 ? -9.203 6.964 8.017 1.00 87.06 118 PRO A O 1
ATOM 969 N N . VAL A 1 119 ? -10.040 5.051 8.843 1.00 88.81 119 VAL A N 1
ATOM 970 C CA . VAL A 1 119 ? -8.846 4.702 9.626 1.00 88.81 119 VAL A CA 1
ATOM 971 C C . VAL A 1 119 ? -7.958 3.759 8.823 1.00 88.81 119 VAL A C 1
ATOM 973 O O . VAL A 1 119 ? -8.447 2.843 8.161 1.00 88.81 119 VAL A O 1
ATOM 976 N N . LEU A 1 120 ? -6.642 3.971 8.869 1.00 89.56 120 LEU A N 1
ATOM 977 C CA . LEU A 1 120 ? -5.678 3.136 8.165 1.00 89.56 120 LEU A CA 1
ATOM 978 C C . LEU A 1 120 ? -5.508 1.850 8.966 1.00 89.56 120 LEU A C 1
ATOM 980 O O . LEU A 1 120 ? -4.995 1.848 10.080 1.00 89.56 120 LEU A O 1
ATOM 984 N N . VAL A 1 121 ? -5.961 0.746 8.385 1.00 86.44 121 VAL A N 1
ATOM 985 C CA . VAL A 1 121 ? -5.930 -0.560 9.041 1.00 86.44 121 VAL A CA 1
ATOM 986 C C . VAL A 1 121 ? -4.620 -1.260 8.741 1.00 86.44 121 VAL A C 1
ATOM 988 O O . VAL A 1 121 ? -4.002 -1.804 9.650 1.00 86.44 121 VAL A O 1
ATOM 991 N N . ALA A 1 122 ? -4.230 -1.258 7.465 1.00 86.62 122 ALA A N 1
ATOM 992 C CA . ALA A 1 122 ? -3.093 -2.006 6.954 1.00 86.62 122 ALA A CA 1
ATOM 993 C C . ALA A 1 122 ? -2.505 -1.361 5.707 1.00 86.62 122 ALA A C 1
ATOM 995 O O . ALA A 1 122 ? -3.199 -0.661 4.975 1.00 86.62 122 ALA A O 1
ATOM 996 N N . TYR A 1 123 ? -1.244 -1.659 5.408 1.00 88.81 123 TYR A N 1
ATOM 997 C CA . TYR A 1 123 ? -0.618 -1.257 4.153 1.00 88.81 123 TYR A CA 1
ATOM 998 C C . TYR A 1 123 ? 0.476 -2.236 3.714 1.00 88.81 123 TYR A C 1
ATOM 1000 O O . TYR A 1 123 ? 1.123 -2.888 4.539 1.00 88.81 123 TYR A O 1
ATOM 1008 N N . SER A 1 124 ? 0.662 -2.370 2.400 1.00 87.88 124 SER A N 1
ATOM 1009 C CA . SER A 1 124 ? 1.688 -3.221 1.790 1.00 87.88 124 SER A CA 1
ATOM 1010 C C . SER A 1 124 ? 3.100 -2.694 2.054 1.00 87.88 124 SER A C 1
ATOM 1012 O O . SER A 1 124 ? 3.288 -1.561 2.485 1.00 87.88 124 SER A O 1
ATOM 1014 N N . GLN A 1 125 ? 4.128 -3.464 1.696 1.00 85.38 125 GLN A N 1
ATOM 1015 C CA . GLN A 1 125 ? 5.487 -2.917 1.593 1.00 85.38 125 GLN A CA 1
ATOM 1016 C C . GLN A 1 125 ? 5.565 -1.798 0.535 1.00 85.38 125 GLN A C 1
ATOM 1018 O O . GLN A 1 125 ? 4.677 -1.685 -0.317 1.00 85.38 125 GLN A O 1
ATOM 1023 N N . LEU A 1 126 ? 6.618 -0.973 0.602 1.00 87.81 126 LEU A N 1
ATOM 1024 C CA . LEU A 1 126 ? 6.865 0.096 -0.369 1.00 87.81 126 LEU A CA 1
ATOM 1025 C C . LEU A 1 126 ? 7.165 -0.500 -1.746 1.00 87.81 126 LEU A C 1
ATOM 1027 O O . LEU A 1 126 ? 8.170 -1.184 -1.938 1.00 87.81 126 LEU A O 1
ATOM 1031 N N . ILE A 1 127 ? 6.323 -0.178 -2.719 1.00 88.00 127 ILE A N 1
ATOM 1032 C CA . ILE A 1 127 ? 6.457 -0.624 -4.103 1.00 88.00 127 ILE A CA 1
ATOM 1033 C C . ILE A 1 127 ? 7.162 0.482 -4.886 1.00 88.00 127 ILE A C 1
ATOM 1035 O O . ILE A 1 127 ? 6.616 1.572 -5.095 1.00 88.00 127 ILE A O 1
ATOM 1039 N N . ARG A 1 128 ? 8.396 0.205 -5.309 1.00 85.44 128 ARG A N 1
ATOM 1040 C CA . ARG A 1 128 ? 9.243 1.159 -6.030 1.00 85.44 128 ARG A CA 1
ATOM 1041 C C . ARG A 1 128 ? 8.952 1.103 -7.529 1.00 85.44 128 ARG A C 1
ATOM 1043 O O . ARG A 1 128 ? 9.369 0.174 -8.198 1.00 85.44 128 ARG A O 1
ATOM 1050 N N . GLN A 1 129 ? 8.254 2.110 -8.045 1.00 83.88 129 GLN A N 1
ATOM 1051 C CA . GLN A 1 129 ? 8.014 2.306 -9.484 1.00 83.88 129 GLN A CA 1
ATOM 1052 C C . GLN A 1 129 ? 9.001 3.315 -10.084 1.00 83.88 129 GLN A C 1
ATOM 1054 O O . GLN A 1 129 ? 9.216 4.374 -9.509 1.00 83.88 129 GLN A O 1
ATOM 1059 N N . PHE A 1 130 ? 9.571 3.018 -11.247 1.00 80.56 130 PHE A N 1
ATOM 1060 C CA . PHE A 1 130 ? 10.538 3.870 -11.941 1.00 80.56 130 PHE A CA 1
ATOM 1061 C C . PHE A 1 130 ? 9.887 5.101 -12.596 1.00 80.56 130 PHE A C 1
ATOM 1063 O O . PHE A 1 130 ? 10.467 6.181 -12.597 1.00 80.56 130 PHE A O 1
ATOM 1070 N N . LEU A 1 131 ? 8.673 4.951 -13.141 1.00 68.81 131 LEU A N 1
ATOM 1071 C CA . LEU A 1 131 ? 7.968 6.012 -13.890 1.00 68.81 131 LEU A CA 1
ATOM 1072 C C . LEU A 1 131 ? 6.801 6.659 -13.128 1.00 68.81 131 LEU A C 1
ATOM 1074 O O . LEU A 1 131 ? 6.171 7.592 -13.623 1.00 68.81 131 LEU A O 1
ATOM 1078 N N . ARG A 1 132 ? 6.450 6.134 -11.955 1.00 73.62 132 ARG A N 1
ATOM 1079 C CA . ARG A 1 132 ? 5.298 6.569 -11.153 1.00 73.62 132 ARG A CA 1
ATOM 1080 C C . ARG A 1 132 ? 5.705 6.746 -9.698 1.00 73.62 132 ARG A C 1
ATOM 1082 O O . ARG A 1 132 ? 6.746 6.258 -9.270 1.00 73.62 132 ARG A O 1
ATOM 1089 N N . SER A 1 133 ? 4.870 7.439 -8.929 1.00 77.12 133 SER A N 1
ATOM 1090 C CA . SER A 1 133 ? 5.103 7.626 -7.501 1.00 77.12 133 SER A CA 1
ATOM 1091 C C . SER A 1 133 ? 5.151 6.278 -6.781 1.00 77.12 133 SER A C 1
ATOM 1093 O O . SER A 1 133 ? 4.204 5.490 -6.836 1.00 77.12 133 SER A O 1
ATOM 1095 N N . HIS A 1 134 ? 6.271 6.025 -6.098 1.00 90.00 134 HIS A N 1
ATOM 1096 C CA . HIS A 1 134 ? 6.395 4.914 -5.165 1.00 90.00 134 HIS A CA 1
ATOM 1097 C C . HIS A 1 134 ? 5.280 4.986 -4.120 1.00 90.00 134 HIS A C 1
ATOM 1099 O O . HIS A 1 134 ? 4.878 6.075 -3.689 1.00 90.00 134 HIS A O 1
ATOM 1105 N N . GLY A 1 135 ? 4.785 3.832 -3.699 1.00 92.00 135 GLY A N 1
ATOM 1106 C CA . GLY A 1 135 ? 3.624 3.819 -2.832 1.00 92.00 135 GLY A CA 1
ATOM 1107 C C . GLY A 1 135 ? 3.279 2.459 -2.277 1.00 92.00 135 GLY A C 1
ATOM 1108 O O . GLY A 1 135 ? 4.027 1.491 -2.412 1.00 92.00 135 GLY A O 1
ATOM 1109 N N . HIS A 1 136 ? 2.122 2.429 -1.643 1.00 91.19 136 HIS A N 1
ATOM 1110 C CA . HIS A 1 136 ? 1.575 1.286 -0.949 1.00 91.19 136 HIS A CA 1
ATOM 1111 C C . HIS A 1 136 ? 0.139 1.081 -1.400 1.00 91.19 136 HIS A C 1
ATOM 1113 O O . HIS A 1 136 ? -0.596 2.037 -1.663 1.00 91.19 136 HIS A O 1
ATOM 1119 N N . TYR A 1 137 ? -0.276 -0.176 -1.413 1.00 91.88 137 TYR A N 1
ATOM 1120 C CA . TYR A 1 137 ? -1.686 -0.487 -1.292 1.00 91.88 137 TYR A CA 1
ATOM 1121 C C . TYR A 1 137 ? -2.072 -0.424 0.181 1.00 91.88 137 TYR A C 1
ATOM 1123 O O . TYR A 1 137 ? -1.411 -1.041 1.013 1.00 91.88 137 TYR A O 1
ATOM 1131 N N . VAL A 1 138 ? -3.119 0.329 0.496 1.00 91.75 138 VAL A N 1
ATOM 1132 C CA . VAL A 1 138 ? -3.609 0.557 1.856 1.00 91.75 138 VAL A CA 1
ATOM 1133 C C . VAL A 1 138 ? -5.013 0.001 2.010 1.00 91.75 138 VAL A C 1
ATOM 1135 O O . VAL A 1 138 ? -5.828 0.115 1.098 1.00 91.75 138 VAL A O 1
ATOM 1138 N N . ILE A 1 139 ? -5.293 -0.587 3.166 1.00 91.44 139 ILE A N 1
ATOM 1139 C CA . ILE A 1 139 ? -6.631 -1.001 3.572 1.00 91.44 139 ILE A CA 1
ATOM 1140 C C . ILE A 1 139 ? -7.128 0.013 4.588 1.00 91.44 139 ILE A C 1
ATOM 1142 O O . ILE A 1 139 ? -6.486 0.223 5.620 1.00 91.44 139 ILE A O 1
ATOM 1146 N N . LEU A 1 140 ? -8.270 0.617 4.290 1.00 91.69 140 LEU A N 1
ATOM 1147 C CA . LEU A 1 140 ? -8.916 1.603 5.147 1.00 91.69 140 LEU A CA 1
ATOM 1148 C C . LEU A 1 140 ? -10.202 1.011 5.702 1.00 91.69 140 LEU A C 1
ATOM 1150 O O . LEU A 1 140 ? -10.878 0.262 5.001 1.00 91.69 140 LEU A O 1
ATOM 1154 N N . LEU A 1 141 ? -10.543 1.354 6.939 1.00 88.88 141 LEU A N 1
ATOM 1155 C CA . LEU A 1 141 ? -11.856 1.079 7.505 1.00 88.88 141 LEU A CA 1
ATOM 1156 C C . LEU A 1 141 ? -12.679 2.358 7.518 1.00 88.88 141 LEU A C 1
ATOM 1158 O O . LEU A 1 141 ? -12.305 3.328 8.171 1.00 88.88 141 LEU A O 1
ATOM 1162 N N . GLU A 1 142 ? -13.820 2.319 6.844 1.00 87.25 142 GLU A N 1
ATOM 1163 C CA . GLU A 1 142 ? -14.815 3.384 6.833 1.00 87.25 142 GLU A CA 1
ATOM 1164 C C . GLU A 1 142 ? -16.140 2.820 7.361 1.00 87.25 142 GLU A C 1
ATOM 1166 O O . GLU A 1 142 ? -16.795 1.978 6.731 1.00 87.25 142 GLU A O 1
ATOM 1171 N N . GLY A 1 143 ? -16.500 3.213 8.585 1.00 82.88 143 GLY A N 1
ATOM 1172 C CA . GLY A 1 143 ? -17.601 2.601 9.326 1.00 82.88 143 GLY A CA 1
ATOM 1173 C C . GLY A 1 143 ? -17.370 1.101 9.544 1.00 82.88 143 GLY A C 1
ATOM 1174 O O . GLY A 1 143 ? -16.538 0.702 10.351 1.00 82.88 143 GLY A O 1
ATOM 1175 N N . LYS A 1 144 ? -18.109 0.257 8.812 1.00 82.19 144 LYS A N 1
ATOM 1176 C CA . LYS A 1 144 ? -18.006 -1.219 8.870 1.00 82.19 144 LYS A CA 1
ATOM 1177 C C . LYS A 1 144 ? -17.447 -1.851 7.591 1.00 82.19 144 LYS A C 1
ATOM 1179 O O . LYS A 1 144 ? -17.532 -3.066 7.413 1.00 82.19 144 LYS A O 1
ATOM 1184 N N . ARG A 1 145 ? -16.928 -1.039 6.668 1.00 88.25 145 ARG A N 1
ATOM 1185 C CA . ARG A 1 145 ? -16.462 -1.501 5.357 1.00 88.25 145 ARG A CA 1
ATOM 1186 C C . ARG A 1 145 ? -14.976 -1.259 5.190 1.00 88.25 145 ARG A C 1
ATOM 1188 O O . ARG A 1 145 ? -14.493 -0.153 5.413 1.00 88.25 145 ARG A O 1
ATOM 1195 N N . LEU A 1 146 ? -14.272 -2.292 4.740 1.00 90.31 146 LEU A N 1
ATOM 1196 C CA . LEU A 1 146 ? -12.880 -2.181 4.341 1.00 90.31 146 LEU A CA 1
ATOM 1197 C C . LEU A 1 146 ? -12.766 -1.831 2.860 1.00 90.31 146 LEU A C 1
ATOM 1199 O O . LEU A 1 146 ? -13.302 -2.541 2.001 1.00 90.31 146 LEU A O 1
ATOM 1203 N N . THR A 1 147 ? -12.012 -0.784 2.551 1.00 92.50 147 THR A N 1
ATOM 1204 C CA . THR A 1 147 ? -11.685 -0.357 1.184 1.00 92.50 147 THR A CA 1
ATOM 1205 C C . THR A 1 147 ? -10.196 -0.549 0.904 1.00 92.50 147 THR A C 1
ATOM 1207 O O . THR A 1 147 ? -9.397 -0.703 1.826 1.00 92.50 147 THR A O 1
ATOM 1210 N N . LEU A 1 148 ? -9.829 -0.623 -0.378 1.00 92.31 148 LEU A N 1
ATOM 1211 C CA . LEU A 1 148 ? -8.443 -0.750 -0.829 1.00 92.31 148 LEU A CA 1
ATOM 1212 C C . LEU A 1 148 ? -8.083 0.452 -1.698 1.00 92.31 148 LEU A C 1
ATOM 1214 O O . LEU A 1 148 ? -8.744 0.697 -2.705 1.00 92.31 148 LEU A O 1
ATOM 1218 N N . GLU A 1 149 ? -7.002 1.146 -1.361 1.00 94.69 149 GLU A N 1
ATOM 1219 C CA . GLU A 1 149 ? -6.535 2.312 -2.114 1.00 94.69 149 GLU A CA 1
ATOM 1220 C C . GLU A 1 149 ? -5.030 2.267 -2.390 1.00 94.69 149 GLU A C 1
ATOM 1222 O O . GLU A 1 149 ? -4.283 1.530 -1.753 1.00 94.69 149 GLU A O 1
ATOM 1227 N N . TRP A 1 150 ? -4.571 3.065 -3.359 1.00 93.25 150 TRP A N 1
ATOM 1228 C CA . TRP A 1 150 ? -3.147 3.273 -3.632 1.00 93.25 150 TRP A CA 1
ATOM 1229 C C . TRP A 1 150 ? -2.699 4.630 -3.103 1.00 93.25 150 TRP A C 1
ATOM 1231 O O . TRP A 1 150 ? -3.139 5.662 -3.617 1.00 93.25 150 TRP A O 1
ATOM 1241 N N . TRP A 1 151 ? -1.790 4.646 -2.133 1.00 93.88 151 TRP A N 1
ATOM 1242 C CA . TRP A 1 151 ? -1.254 5.872 -1.539 1.00 93.88 151 TRP A CA 1
ATOM 1243 C C . TRP A 1 151 ? 0.256 5.986 -1.754 1.00 93.88 151 TRP A C 1
ATOM 1245 O O . TRP A 1 151 ? 0.962 4.985 -1.844 1.00 93.88 151 TRP A O 1
ATOM 1255 N N . SER A 1 152 ? 0.771 7.216 -1.831 1.00 92.94 152 SER A N 1
ATOM 1256 C CA . SER A 1 152 ? 2.218 7.455 -1.818 1.00 92.94 152 SER A CA 1
ATOM 1257 C C . SER A 1 152 ? 2.810 7.155 -0.438 1.00 92.94 152 SER A C 1
ATOM 1259 O O . SER A 1 152 ? 2.110 7.279 0.567 1.00 92.94 152 SER A O 1
ATOM 1261 N N . GLY A 1 153 ? 4.107 6.829 -0.380 1.00 90.12 153 GLY A N 1
ATOM 1262 C CA . GLY A 1 153 ? 4.814 6.587 0.890 1.00 90.12 153 GLY A CA 1
ATOM 1263 C C . GLY A 1 153 ? 4.630 7.723 1.900 1.00 90.12 153 GLY A C 1
ATOM 1264 O O . GLY A 1 153 ? 4.119 7.503 2.991 1.00 90.12 153 GLY A O 1
ATOM 1265 N N . GLY A 1 154 ? 4.886 8.968 1.485 1.00 90.62 154 GLY A N 1
ATOM 1266 C CA . GLY A 1 154 ? 4.722 10.129 2.369 1.00 90.62 154 GLY A CA 1
ATOM 1267 C C . GLY A 1 154 ? 3.279 10.390 2.827 1.00 90.62 154 GLY A C 1
ATOM 1268 O O . GLY A 1 154 ? 3.075 10.972 3.889 1.00 90.62 154 GLY A O 1
ATOM 1269 N N . LYS A 1 155 ? 2.255 9.961 2.067 1.00 93.88 155 LYS A N 1
ATOM 1270 C CA . LYS A 1 155 ? 0.860 10.030 2.539 1.00 93.88 155 LYS A CA 1
ATOM 1271 C C . LYS A 1 155 ? 0.613 8.987 3.628 1.00 93.88 155 LYS A C 1
ATOM 1273 O O . LYS A 1 155 ? -0.009 9.319 4.631 1.00 93.88 155 LYS A O 1
ATOM 1278 N N . VAL A 1 156 ? 1.100 7.760 3.433 1.00 91.56 156 VAL A N 1
ATOM 1279 C CA . VAL A 1 156 ? 0.989 6.683 4.428 1.00 91.56 156 VAL A CA 1
ATOM 1280 C C . VAL A 1 156 ? 1.673 7.090 5.726 1.00 91.56 156 VAL A C 1
ATOM 1282 O O . VAL A 1 156 ? 1.037 7.035 6.769 1.00 91.56 156 VAL A O 1
ATOM 1285 N N . GLU A 1 157 ? 2.915 7.571 5.658 1.00 90.50 157 GLU A N 1
ATOM 1286 C CA . GLU A 1 157 ? 3.680 8.010 6.833 1.00 90.50 157 GLU A CA 1
ATOM 1287 C C . GLU A 1 157 ? 2.970 9.123 7.607 1.00 90.50 157 GLU A C 1
ATOM 1289 O O . GLU A 1 157 ? 2.883 9.060 8.831 1.00 90.50 157 GLU A O 1
ATOM 1294 N N . ARG A 1 158 ? 2.410 10.114 6.902 1.00 93.25 158 ARG A N 1
ATOM 1295 C CA . ARG A 1 158 ? 1.674 11.214 7.534 1.00 93.25 158 ARG A CA 1
ATOM 1296 C C . ARG A 1 158 ? 0.413 10.731 8.242 1.00 93.25 158 ARG A C 1
ATOM 1298 O O . ARG A 1 158 ? 0.249 11.006 9.423 1.00 93.25 158 ARG A O 1
ATOM 1305 N N . VAL A 1 159 ? -0.457 10.006 7.534 1.00 91.75 159 VAL A N 1
ATOM 1306 C CA . VAL A 1 159 ? -1.729 9.519 8.097 1.00 91.75 159 VAL A CA 1
ATOM 1307 C C . VAL A 1 159 ? -1.473 8.550 9.249 1.00 91.75 159 VAL A C 1
ATOM 1309 O O . VAL A 1 159 ? -2.172 8.589 10.257 1.00 91.75 159 VAL A O 1
ATOM 1312 N N . TRP A 1 160 ? -0.448 7.707 9.121 1.00 88.62 160 TRP A N 1
ATOM 1313 C CA . TRP A 1 160 ? -0.023 6.815 10.190 1.00 88.62 160 TRP A CA 1
ATOM 1314 C C . TRP A 1 160 ? 0.459 7.589 11.419 1.00 88.62 160 TRP A C 1
ATOM 1316 O O . TRP A 1 160 ? -0.004 7.321 1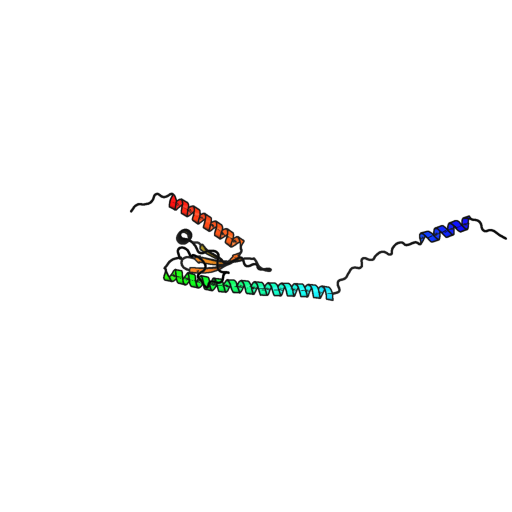2.522 1.00 88.62 160 TRP A O 1
ATOM 1326 N N . GLY A 1 161 ? 1.336 8.580 11.236 1.00 90.12 161 GLY A N 1
ATOM 1327 C CA . GLY A 1 161 ? 1.822 9.419 12.332 1.00 90.12 161 GLY A CA 1
ATOM 1328 C C . GLY A 1 161 ? 0.699 10.188 13.032 1.00 90.12 161 GLY A C 1
ATOM 1329 O O . GLY A 1 161 ? 0.666 10.243 14.258 1.00 90.12 161 GLY A O 1
ATOM 1330 N N . GLU A 1 162 ? -0.258 10.725 12.271 1.00 90.88 162 GLU A N 1
ATOM 1331 C CA . GLU A 1 162 ? -1.446 11.390 12.818 1.00 90.88 162 GLU A CA 1
ATOM 1332 C C . GLU A 1 162 ? -2.310 10.426 13.640 1.00 90.88 162 GLU A C 1
ATOM 1334 O O . GLU A 1 162 ? -2.692 10.752 14.762 1.00 90.88 162 GLU A O 1
ATOM 1339 N N . GLN A 1 163 ? -2.579 9.222 13.130 1.00 88.94 163 GLN A N 1
ATOM 1340 C CA . GLN A 1 163 ? -3.335 8.214 13.877 1.00 88.94 163 GLN A CA 1
ATOM 1341 C C . GLN A 1 163 ? -2.612 7.786 15.144 1.00 88.94 163 GLN A C 1
ATOM 1343 O O . GLN A 1 163 ? -3.250 7.690 16.187 1.00 88.94 163 GLN A O 1
ATOM 1348 N N . GLN A 1 164 ? -1.296 7.590 15.084 1.00 86.19 164 GLN A N 1
ATOM 1349 C CA . GLN A 1 164 ? -0.511 7.207 16.250 1.00 86.19 164 GLN A CA 1
ATOM 1350 C C . GLN A 1 164 ? -0.558 8.283 17.337 1.00 86.19 164 GLN A C 1
ATOM 1352 O O . GLN A 1 164 ? -0.792 7.968 18.501 1.00 86.19 164 GLN A O 1
ATOM 1357 N N . ARG A 1 165 ? -0.457 9.557 16.946 1.00 89.19 165 ARG A N 1
ATOM 1358 C CA . ARG A 1 165 ? -0.599 10.681 17.874 1.00 89.19 165 ARG A CA 1
ATOM 1359 C C . ARG A 1 165 ? -1.980 10.708 18.529 1.00 89.19 165 ARG A C 1
ATOM 1361 O O . ARG A 1 165 ? -2.091 10.894 19.733 1.00 89.19 165 ARG A O 1
ATOM 1368 N N . LEU A 1 166 ? -3.041 10.481 17.752 1.00 87.62 166 LEU A N 1
ATOM 1369 C CA . LEU A 1 166 ? -4.407 10.419 18.281 1.00 87.62 166 LEU A CA 1
ATOM 1370 C C . LEU A 1 166 ? -4.619 9.209 19.204 1.00 87.62 166 LEU A C 1
ATOM 1372 O O . LEU A 1 166 ? -5.353 9.317 20.185 1.00 87.62 166 LEU A O 1
ATOM 1376 N N . ILE A 1 167 ? -3.984 8.067 18.911 1.00 84.12 167 ILE A N 1
ATOM 1377 C CA . ILE A 1 167 ? -3.987 6.886 19.788 1.00 84.12 167 ILE A CA 1
ATOM 1378 C C . ILE A 1 167 ? -3.358 7.249 21.132 1.00 84.12 167 ILE A C 1
ATOM 1380 O O . ILE A 1 167 ? -3.939 6.950 22.176 1.00 84.12 167 ILE A O 1
ATOM 1384 N N . GLU A 1 168 ? -2.196 7.897 21.102 1.00 85.31 168 GLU A N 1
ATOM 1385 C CA . GLU A 1 168 ? -1.467 8.326 22.294 1.00 85.31 168 GLU A CA 1
ATOM 1386 C C . GLU A 1 168 ? -2.308 9.308 23.122 1.00 85.31 168 GLU A C 1
ATOM 1388 O O . GLU A 1 168 ? -2.583 9.026 24.289 1.00 85.31 168 GLU A O 1
ATOM 1393 N N . GLU A 1 169 ? -2.847 10.364 22.505 1.00 86.44 169 GLU A N 1
ATOM 1394 C CA . GLU A 1 169 ? -3.730 11.342 23.163 1.00 86.44 169 GLU A CA 1
ATOM 1395 C C . GLU A 1 169 ? -4.970 10.675 23.799 1.00 86.44 169 GLU A C 1
ATOM 1397 O O . GLU A 1 169 ? -5.340 10.967 24.941 1.00 86.44 169 GLU A O 1
ATOM 1402 N N . LEU A 1 170 ? -5.621 9.742 23.092 1.00 81.31 170 LEU A N 1
ATOM 1403 C CA . LEU A 1 170 ? -6.773 8.998 23.618 1.00 81.31 170 LEU A CA 1
ATOM 1404 C C . LEU A 1 170 ? -6.385 8.073 24.773 1.00 81.31 170 LEU A C 1
ATOM 1406 O O . LEU A 1 170 ? -7.163 7.907 25.721 1.00 81.31 170 LEU A O 1
ATOM 1410 N N . SER A 1 171 ? -5.202 7.464 24.707 1.00 79.25 171 SER A N 1
ATOM 1411 C CA . SER A 1 171 ? -4.698 6.609 25.776 1.00 79.25 171 SER A CA 1
ATOM 1412 C C . SER A 1 171 ? -4.465 7.425 27.050 1.00 79.25 171 SER A C 1
ATOM 1414 O O . SER A 1 171 ? -4.999 7.068 28.100 1.00 79.25 171 SER A O 1
ATOM 1416 N N . GLU A 1 172 ? -3.813 8.585 26.952 1.00 82.38 172 GLU A N 1
ATOM 1417 C CA . GLU A 1 172 ? -3.568 9.492 28.079 1.00 82.38 172 GLU A CA 1
ATOM 1418 C C . GLU A 1 172 ? -4.874 9.979 28.722 1.00 82.38 172 GLU A C 1
ATOM 1420 O O . GLU A 1 172 ? -5.023 9.966 29.947 1.00 82.38 172 GLU A O 1
ATOM 1425 N N . GLN A 1 173 ? -5.875 10.337 27.913 1.00 78.62 173 GLN A N 1
ATOM 1426 C CA . GLN A 1 173 ? -7.202 10.727 28.406 1.00 78.62 173 GLN A CA 1
ATOM 1427 C C . GLN A 1 173 ? -7.943 9.585 29.113 1.00 78.62 173 GLN A C 1
ATOM 1429 O O . GLN A 1 173 ? -8.757 9.825 30.007 1.00 78.62 173 GLN A O 1
ATOM 1434 N N . THR A 1 174 ? -7.697 8.342 28.701 1.00 72.88 174 THR A N 1
ATOM 1435 C CA . THR A 1 174 ? -8.333 7.165 29.299 1.00 72.88 174 THR A CA 1
ATOM 1436 C C . THR A 1 174 ? -7.673 6.812 30.631 1.00 72.88 174 THR A C 1
ATOM 1438 O O . THR A 1 174 ? -8.383 6.542 31.596 1.00 72.88 174 THR A O 1
ATOM 1441 N N . PHE A 1 175 ? -6.339 6.881 30.717 1.00 66.56 175 PHE A N 1
ATOM 1442 C CA . PHE A 1 175 ? -5.583 6.593 31.943 1.00 66.56 175 PHE A CA 1
ATOM 1443 C C . PHE A 1 175 ? -5.631 7.717 32.991 1.00 66.56 175 PHE A C 1
ATOM 1445 O O . PHE A 1 175 ? -5.454 7.448 34.176 1.00 66.56 175 PHE A O 1
ATOM 1452 N N . SER A 1 176 ? -5.904 8.961 32.590 1.00 69.94 176 SER A N 1
ATOM 1453 C CA . SER A 1 176 ? -6.076 10.099 33.512 1.00 69.94 176 SER A CA 1
ATOM 1454 C C . SER A 1 176 ? -7.455 10.161 34.181 1.00 69.94 176 SER A C 1
ATOM 1456 O O . SER A 1 176 ? -7.647 10.927 35.127 1.00 69.94 176 SER A O 1
ATOM 1458 N N . ARG A 1 177 ? -8.429 9.355 33.735 1.00 62.91 177 ARG A N 1
ATOM 1459 C CA . ARG A 1 177 ? -9.738 9.253 34.393 1.00 62.91 177 ARG A CA 1
ATOM 1460 C C . ARG A 1 177 ? -9.682 8.193 35.499 1.00 62.91 177 ARG A C 1
ATOM 1462 O O . ARG A 1 177 ? -9.322 7.055 35.204 1.00 62.91 177 ARG A O 1
ATOM 1469 N N . PRO A 1 178 ? -10.064 8.517 36.751 1.00 58.00 178 PRO A N 1
ATOM 1470 C CA . PRO A 1 178 ? -10.095 7.524 37.819 1.00 58.00 178 PRO A CA 1
ATOM 1471 C C . PRO A 1 178 ? -11.042 6.372 37.441 1.00 58.00 178 PRO A C 1
ATOM 1473 O O . PRO A 1 178 ? 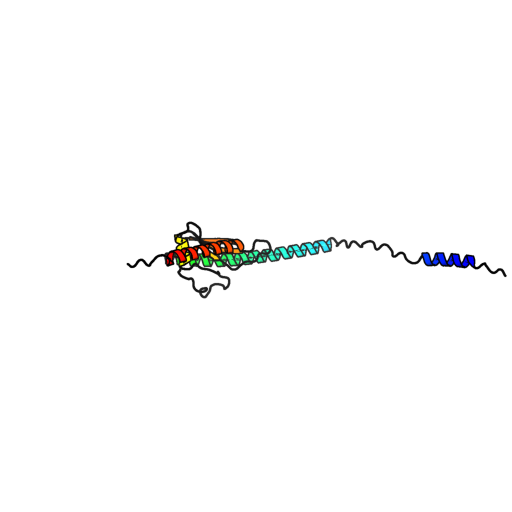-12.087 6.623 36.825 1.00 58.00 178 PRO A O 1
ATOM 1476 N N . PRO A 1 179 ? -10.693 5.115 37.777 1.00 62.38 179 PRO A N 1
ATOM 1477 C CA . PRO A 1 179 ? -11.514 3.962 37.442 1.00 62.38 179 PRO A CA 1
ATOM 1478 C C . PRO A 1 179 ? -12.904 4.140 38.053 1.00 62.38 179 PRO A C 1
ATOM 1480 O O . PRO A 1 179 ? -13.050 4.326 39.261 1.00 62.38 179 PRO A O 1
ATOM 1483 N N . ARG A 1 180 ? -13.936 4.098 37.206 1.00 55.88 180 ARG A N 1
ATOM 1484 C CA . ARG A 1 180 ? -15.318 4.015 37.677 1.00 55.88 180 ARG A CA 1
ATOM 1485 C C . ARG A 1 180 ? -15.510 2.602 38.216 1.00 55.88 180 ARG A C 1
ATOM 1487 O O . ARG A 1 180 ? -15.609 1.664 37.429 1.00 55.88 180 ARG A O 1
ATOM 1494 N N . LEU A 1 181 ? -15.467 2.454 39.538 1.00 56.34 181 LEU A N 1
ATOM 1495 C CA . LEU A 1 181 ? -15.885 1.215 40.184 1.00 56.34 181 LEU A CA 1
ATOM 1496 C C . LEU A 1 181 ? -17.397 1.021 39.945 1.00 56.34 181 LEU A C 1
ATOM 1498 O O . LEU A 1 181 ? -18.115 2.027 39.916 1.00 56.34 181 LEU A O 1
ATOM 1502 N N . PRO A 1 182 ? -17.847 -0.223 39.694 1.00 56.09 182 PRO A N 1
ATOM 1503 C CA . PRO A 1 182 ? -19.263 -0.553 39.554 1.00 56.09 182 PRO A CA 1
ATOM 1504 C C . PRO A 1 182 ? -20.053 -0.287 40.840 1.00 56.09 182 PRO A C 1
ATOM 1506 O O . PRO A 1 182 ? -19.453 -0.375 41.937 1.00 56.09 182 PRO A O 1
#